Protein AF-A0A5C1PVB6-F1 (afdb_monomer_lite)

pLDDT: mean 79.73, std 11.16, range [49.19, 95.81]

Radius of gyration: 17.82 Å; chains: 1; bounding box: 39×43×37 Å

Foldseek 3Di:
DLVQVLVCLVPQDSPVDGHDPVRVVVSVVCVVVDQNDQVVFRWDDPDPFKIKTFHLPADLQQVLVLQQCVVVAFDDDDGTITMGRDGCVPDDDDPDDQHDDDLVRLVVLQVVDPCLVVDDSVRSVVVSCVSSVGDDD

Secondary structure (DSSP, 8-state):
-HHHHHHHHHHSB-SS-B--HHHHHHHHHHHTTSS--TTTTPEEEEETTEEEEE--S-HHHHHHHHHHTGGGTEEEE-SSEEEESS-GGGS---S---PPPPHHHHHHHHTTSTTGGGS-HHHHHHHHHHHHT----

Organism: NCBI:txid639200

Sequence (137 aa):
MAMAVRDLLRSGDAGVASLSRRAAATLHDLMDVMPTQVDPPAVQAQSASTWLMWTYAGTDANRRQQLAWRHAGASRSDGLSITWRTDPRAVVFTSDLDPVLGAEELAELARPFKFADMLPPDGLSRMVVARLGLSSA

Structure (mmCIF, N/CA/C/O backbone):
data_AF-A0A5C1PVB6-F1
#
_entry.id   AF-A0A5C1PVB6-F1
#
loop_
_atom_site.group_PDB
_atom_site.id
_atom_site.type_symbol
_atom_site.label_atom_id
_atom_site.label_alt_id
_atom_site.label_comp_id
_atom_site.label_asym_id
_atom_site.label_entity_id
_atom_site.label_seq_id
_atom_site.pdbx_PDB_ins_code
_atom_site.Cartn_x
_atom_site.Cartn_y
_atom_site.Cartn_z
_atom_site.occupancy
_atom_site.B_iso_or_equiv
_atom_site.auth_seq_id
_atom_site.auth_comp_id
_atom_site.auth_asym_id
_atom_site.auth_atom_id
_atom_site.pdbx_PDB_model_num
ATOM 1 N N . MET A 1 1 ? -12.727 -7.301 12.687 1.00 49.19 1 MET A N 1
ATOM 2 C CA . MET A 1 1 ? -12.472 -6.377 13.816 1.00 49.19 1 MET A CA 1
ATOM 3 C C . MET A 1 1 ? -11.825 -5.067 13.357 1.00 49.19 1 MET A C 1
ATOM 5 O O . MET A 1 1 ? -12.419 -4.028 13.594 1.00 49.19 1 MET A O 1
ATOM 9 N N . ALA A 1 2 ? -10.706 -5.092 12.617 1.00 50.03 2 ALA A N 1
ATOM 10 C CA . ALA A 1 2 ? -10.088 -3.876 12.057 1.00 50.03 2 ALA A CA 1
ATOM 11 C C . ALA A 1 2 ? -11.034 -3.040 11.159 1.00 50.03 2 ALA A C 1
ATOM 13 O O . ALA A 1 2 ? -11.044 -1.818 11.251 1.00 50.03 2 ALA A O 1
ATOM 14 N N . MET A 1 3 ? -11.897 -3.694 10.370 1.00 53.53 3 MET A N 1
ATOM 15 C CA . MET A 1 3 ? -12.917 -3.020 9.544 1.00 53.53 3 MET A CA 1
ATOM 16 C C . MET A 1 3 ? -13.985 -2.276 10.365 1.00 53.53 3 MET A C 1
ATOM 18 O O . MET A 1 3 ? -14.379 -1.183 9.990 1.00 53.53 3 MET A O 1
ATOM 22 N N . ALA A 1 4 ? -14.402 -2.811 11.518 1.00 57.22 4 ALA A N 1
ATOM 23 C CA . ALA A 1 4 ? -15.427 -2.180 12.356 1.00 57.22 4 ALA A CA 1
ATOM 24 C C . ALA A 1 4 ? -14.898 -0.926 13.071 1.00 57.22 4 ALA A C 1
ATOM 26 O O . ALA A 1 4 ? -15.609 0.064 13.197 1.00 57.22 4 ALA A O 1
ATOM 27 N N . VAL A 1 5 ? -13.629 -0.940 13.495 1.00 62.16 5 VAL A N 1
ATOM 28 C CA . VAL A 1 5 ? -12.956 0.257 14.031 1.00 62.16 5 VAL A CA 1
ATOM 29 C C . VAL A 1 5 ? -12.807 1.319 12.940 1.00 62.16 5 VAL A C 1
ATOM 31 O O . VAL A 1 5 ? -13.038 2.497 13.193 1.00 62.16 5 VAL A O 1
ATOM 34 N N . ARG A 1 6 ? -12.478 0.899 11.714 1.00 58.53 6 ARG A N 1
ATOM 35 C CA . ARG A 1 6 ? -12.393 1.776 10.543 1.00 58.53 6 ARG A CA 1
ATOM 36 C C . ARG A 1 6 ? -13.736 2.432 10.207 1.00 58.53 6 ARG A C 1
ATOM 38 O O . ARG A 1 6 ? -13.755 3.627 9.941 1.00 58.53 6 ARG A O 1
ATOM 45 N N . ASP A 1 7 ? -14.840 1.691 10.240 1.00 67.25 7 ASP A N 1
ATOM 46 C CA . ASP A 1 7 ? -16.171 2.261 9.999 1.00 67.25 7 ASP A CA 1
ATOM 47 C C . ASP A 1 7 ? -16.592 3.211 11.128 1.00 67.25 7 ASP A C 1
ATOM 49 O O . ASP A 1 7 ? -17.047 4.321 10.865 1.00 67.25 7 ASP A O 1
ATOM 53 N N . LEU A 1 8 ? -16.312 2.852 12.383 1.00 71.31 8 LEU A N 1
ATOM 54 C CA . LEU A 1 8 ? -16.598 3.697 13.542 1.00 71.31 8 LEU A CA 1
ATOM 55 C C . LEU A 1 8 ? -15.856 5.043 13.479 1.00 71.31 8 LEU A C 1
ATOM 57 O O . LEU A 1 8 ? -16.437 6.079 13.785 1.00 71.31 8 LEU A O 1
ATOM 61 N N . LEU A 1 9 ? -14.590 5.040 13.055 1.00 67.75 9 LEU A N 1
ATOM 62 C CA . LEU A 1 9 ? -13.780 6.252 12.875 1.00 67.75 9 LEU A CA 1
ATOM 63 C C . LEU A 1 9 ? -14.126 7.039 11.600 1.00 67.75 9 LEU A C 1
ATOM 65 O O . LEU A 1 9 ? -13.624 8.143 11.428 1.00 67.75 9 LEU A O 1
ATOM 69 N N . ARG A 1 10 ? -14.965 6.495 10.709 1.00 67.56 10 ARG A N 1
ATOM 70 C CA . ARG A 1 10 ? -15.383 7.148 9.459 1.00 67.56 10 ARG A CA 1
ATOM 71 C C . ARG A 1 10 ? -16.754 7.805 9.575 1.00 67.56 10 ARG A C 1
ATOM 73 O O . ARG A 1 10 ? -16.940 8.915 9.094 1.00 67.56 10 ARG A O 1
ATOM 80 N N . SER A 1 11 ? -17.716 7.110 10.171 1.00 70.06 11 SER A N 1
ATOM 81 C CA . SER A 1 11 ? -19.119 7.546 10.241 1.00 70.06 11 SER A CA 1
ATOM 82 C C . SER A 1 11 ? -19.609 7.795 11.663 1.00 70.06 11 SER A C 1
ATOM 84 O O . SER A 1 11 ? -20.736 8.245 11.848 1.00 70.06 11 SER A O 1
ATOM 86 N N . GLY A 1 12 ? -18.804 7.482 12.681 1.00 66.69 12 GLY A N 1
ATOM 87 C CA . GLY A 1 12 ? -19.255 7.474 14.072 1.00 66.69 12 GLY A CA 1
ATOM 88 C C . GLY A 1 12 ? -20.197 6.316 14.408 1.00 66.69 12 GLY A C 1
ATOM 89 O O . GLY A 1 12 ? -20.657 6.223 15.543 1.00 66.69 12 GLY A O 1
ATOM 90 N N . ASP A 1 13 ? -20.460 5.421 13.456 1.00 72.75 13 ASP A N 1
ATOM 91 C CA . ASP A 1 13 ? -21.333 4.260 13.599 1.00 72.75 13 ASP A CA 1
ATOM 92 C C . ASP A 1 13 ? -20.838 3.128 12.690 1.00 72.75 13 ASP A C 1
ATOM 94 O O . ASP A 1 13 ? -20.610 3.337 11.497 1.00 72.75 13 ASP A O 1
ATOM 98 N N . ALA A 1 14 ? -20.651 1.945 13.273 1.00 71.38 14 ALA A N 1
ATOM 99 C CA . ALA A 1 14 ? -20.223 0.721 12.599 1.00 71.38 14 ALA A CA 1
ATOM 100 C C . ALA A 1 14 ? -21.271 -0.406 12.692 1.00 71.38 14 ALA A C 1
ATOM 102 O O . ALA A 1 14 ? -20.937 -1.574 12.489 1.00 71.38 14 ALA A O 1
ATOM 103 N N . GLY A 1 15 ? -22.514 -0.100 13.086 1.00 72.06 15 GLY A N 1
ATOM 104 C CA . GLY A 1 15 ? -23.620 -1.054 13.246 1.00 72.06 15 GLY A CA 1
ATOM 105 C C . GLY A 1 15 ? -23.510 -1.977 14.470 1.00 72.06 15 GLY A C 1
ATOM 106 O O . GLY A 1 15 ? -24.520 -2.377 15.038 1.00 72.06 15 GLY A O 1
ATOM 107 N N . VAL A 1 16 ? -22.289 -2.286 14.916 1.00 73.00 16 VAL A N 1
ATOM 108 C CA . VAL A 1 16 ? -21.986 -3.020 16.163 1.00 73.00 16 VAL A CA 1
ATOM 109 C C . VAL A 1 16 ? -21.502 -2.114 17.299 1.00 73.00 16 VAL A C 1
ATOM 111 O O . VAL A 1 16 ? -21.428 -2.549 18.445 1.00 73.00 16 VAL A O 1
ATOM 114 N N . ALA A 1 17 ? -21.165 -0.860 16.996 1.00 68.06 17 ALA A N 1
ATOM 115 C CA . ALA A 1 17 ? -20.772 0.156 17.963 1.00 68.06 17 ALA A CA 1
ATOM 116 C C . ALA A 1 17 ? -21.038 1.547 17.375 1.00 68.06 17 ALA A C 1
ATOM 118 O O . ALA A 1 17 ? -20.843 1.748 16.177 1.00 68.06 17 ALA A O 1
ATOM 119 N N . SER A 1 18 ? -21.425 2.501 18.223 1.00 79.75 18 SER A N 1
ATOM 120 C CA . SER A 1 18 ? -21.600 3.906 17.855 1.00 79.75 18 SER A CA 1
ATOM 121 C C . SER A 1 18 ? -20.810 4.808 18.801 1.00 79.75 18 SER A C 1
ATOM 123 O O . SER A 1 18 ? -20.709 4.546 20.004 1.00 79.75 18 SER A O 1
ATOM 125 N N . LEU A 1 19 ? -20.257 5.894 18.275 1.00 78.69 19 LEU A N 1
ATOM 126 C CA . LEU A 1 19 ? -19.593 6.911 19.076 1.00 78.69 19 LEU A CA 1
ATOM 127 C C . LEU A 1 19 ? -20.623 7.706 19.883 1.00 78.69 19 LEU A C 1
ATOM 129 O O . LEU A 1 19 ? -21.752 7.946 19.457 1.00 78.69 19 LEU A O 1
ATOM 133 N N . SER A 1 20 ? -20.220 8.149 21.073 1.00 82.19 20 SER A N 1
ATOM 134 C CA . SER A 1 20 ? -21.023 9.110 21.830 1.00 82.19 20 SER A CA 1
ATOM 135 C C . SER A 1 20 ? -21.117 10.443 21.080 1.00 82.19 20 SER A C 1
ATOM 137 O O . SER A 1 20 ? -20.231 10.793 20.303 1.00 82.19 20 SER A O 1
ATOM 139 N N . ARG A 1 21 ? -22.146 11.245 21.373 1.00 77.81 21 ARG A N 1
ATOM 140 C CA . ARG A 1 21 ? -22.355 12.559 20.735 1.00 77.81 21 ARG A CA 1
ATOM 141 C C . ARG A 1 21 ? -21.135 13.487 20.847 1.00 77.81 21 ARG A C 1
ATOM 143 O O . ARG A 1 21 ? -20.810 14.187 19.898 1.00 77.81 21 ARG A O 1
ATOM 150 N N . ARG A 1 22 ? -20.442 13.459 21.995 1.00 79.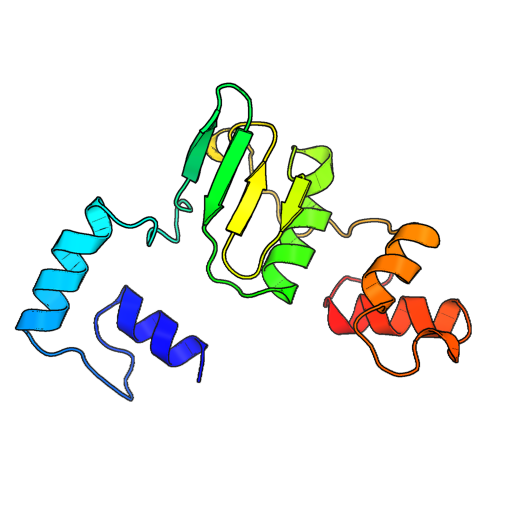44 22 ARG A N 1
ATOM 151 C CA . ARG A 1 22 ? -19.186 14.201 22.207 1.00 79.44 22 ARG A CA 1
ATOM 152 C C . ARG A 1 22 ? -18.044 13.638 21.360 1.00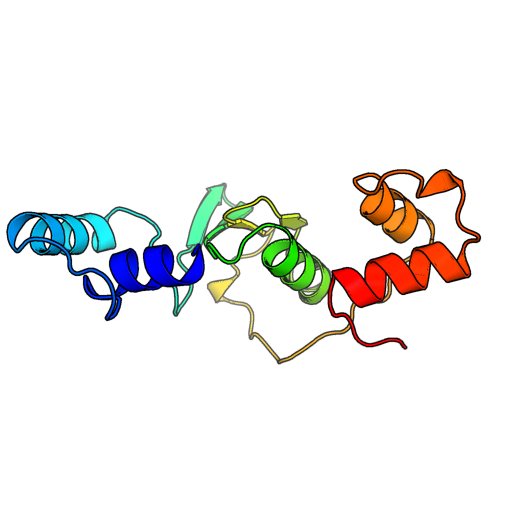 79.44 22 ARG A C 1
ATOM 154 O O . ARG A 1 22 ? -17.340 14.410 20.730 1.00 79.44 22 ARG A O 1
ATOM 161 N N . ALA A 1 23 ? -17.893 12.314 21.306 1.00 76.00 23 ALA A N 1
ATOM 162 C CA . ALA A 1 23 ? -16.846 11.668 20.515 1.00 76.00 23 ALA A CA 1
ATOM 163 C C . ALA A 1 23 ? -17.038 11.865 19.001 1.00 76.00 23 ALA A C 1
ATOM 165 O O . ALA A 1 23 ? -16.056 12.047 18.294 1.00 76.00 23 ALA A O 1
ATOM 166 N N . ALA A 1 24 ? -18.281 11.885 18.512 1.00 78.06 24 ALA A N 1
ATOM 167 C CA . ALA A 1 24 ? -18.585 12.190 17.115 1.00 78.06 24 ALA A CA 1
ATOM 168 C C . ALA A 1 24 ? -18.251 13.649 16.750 1.00 78.06 24 ALA A C 1
ATOM 170 O O . ALA A 1 24 ? -17.678 13.888 15.693 1.00 78.06 24 ALA A O 1
ATOM 171 N N . ALA A 1 25 ? -18.544 14.611 17.635 1.00 76.94 25 ALA A N 1
ATOM 172 C CA . ALA A 1 25 ? -18.161 16.012 17.434 1.00 76.94 25 ALA A CA 1
ATOM 173 C C . ALA A 1 25 ? -16.633 16.185 17.413 1.00 76.94 25 ALA A C 1
ATOM 175 O O . ALA A 1 25 ? -16.096 16.787 16.494 1.00 76.94 25 ALA A O 1
ATOM 176 N N . THR A 1 26 ? -15.918 15.562 18.355 1.00 74.62 26 THR A N 1
ATOM 177 C CA . THR A 1 26 ? -14.447 15.576 18.358 1.00 74.62 26 THR A CA 1
ATOM 178 C C . THR A 1 26 ? -13.853 14.879 17.133 1.00 74.62 26 THR A C 1
ATOM 180 O O . THR A 1 26 ? -12.843 15.336 16.614 1.00 74.62 26 THR A O 1
ATOM 183 N N . LEU A 1 27 ? -14.459 13.790 16.646 1.00 73.69 27 LEU A N 1
ATOM 184 C CA . LEU A 1 27 ? -14.040 13.148 15.398 1.00 73.69 27 LEU A CA 1
ATOM 185 C C . LEU A 1 27 ? -14.206 14.099 14.207 1.00 73.69 27 LEU A C 1
ATOM 187 O O . LEU A 1 27 ? -13.301 14.178 13.387 1.00 73.69 27 LEU A O 1
ATOM 191 N N . HIS A 1 28 ? -15.317 14.835 14.141 1.00 71.62 28 HIS A N 1
ATOM 192 C CA . HIS A 1 28 ? -15.561 15.835 13.103 1.00 71.62 28 HIS A CA 1
ATOM 193 C C . HIS A 1 28 ? -14.509 16.953 13.124 1.00 71.62 28 HIS A C 1
ATOM 195 O O . HIS A 1 28 ? -13.925 17.246 12.089 1.00 71.62 28 HIS A O 1
ATOM 201 N N . ASP A 1 29 ? -14.179 17.490 14.301 1.00 71.56 29 ASP A N 1
ATOM 202 C CA . ASP A 1 29 ? -13.132 18.515 14.444 1.00 71.56 29 ASP A CA 1
ATOM 203 C C . ASP A 1 29 ? -11.737 17.970 14.082 1.00 71.56 29 ASP A C 1
ATOM 205 O O . ASP A 1 29 ? -10.892 18.667 13.521 1.00 71.56 29 ASP A O 1
ATOM 209 N N . LEU A 1 30 ? -11.476 16.699 14.407 1.00 67.25 30 LEU A N 1
ATOM 210 C CA . LEU A 1 30 ? -10.217 16.033 14.085 1.00 67.25 30 LEU A CA 1
ATOM 211 C C . LEU A 1 30 ? -10.116 15.625 12.616 1.00 67.25 30 LEU A C 1
ATOM 213 O O . LEU A 1 30 ? -8.997 15.436 12.150 1.00 67.25 30 LEU A O 1
ATOM 217 N N . MET A 1 31 ? -11.219 15.481 11.881 1.00 65.06 31 MET A N 1
ATOM 218 C CA . MET A 1 31 ? -11.177 15.147 10.454 1.00 65.06 31 MET A CA 1
ATOM 219 C C . MET A 1 31 ? -10.453 16.217 9.631 1.00 65.06 31 MET A C 1
ATOM 221 O O . MET A 1 31 ? -9.779 15.873 8.663 1.00 65.06 31 MET A O 1
ATOM 225 N N . ASP A 1 32 ? -10.536 17.480 10.054 1.00 59.56 32 ASP A N 1
ATOM 226 C CA . ASP A 1 32 ? -9.881 18.607 9.382 1.00 59.56 32 ASP A CA 1
ATOM 227 C C . ASP A 1 32 ? -8.376 18.700 9.694 1.00 59.56 32 ASP A C 1
ATOM 229 O O . ASP A 1 32 ? -7.619 19.342 8.965 1.00 59.56 32 ASP A O 1
ATOM 233 N N . VAL A 1 33 ? -7.921 18.058 10.779 1.00 60.16 33 VAL A N 1
ATOM 234 C CA . VAL A 1 33 ? -6.545 18.180 11.302 1.00 60.16 33 VAL A CA 1
ATOM 235 C C . VAL A 1 33 ? -5.754 16.877 11.171 1.00 60.16 33 VAL A C 1
ATOM 237 O O . VAL A 1 33 ? -4.535 16.893 10.992 1.00 60.16 33 VAL A O 1
ATOM 240 N N . MET A 1 34 ? -6.424 15.731 11.260 1.00 62.78 34 MET A N 1
ATOM 241 C CA . MET A 1 34 ? -5.829 14.412 11.092 1.00 62.78 34 MET A CA 1
ATOM 242 C C . MET A 1 34 ? -5.994 13.943 9.649 1.00 62.78 34 MET A C 1
ATOM 244 O O . MET A 1 34 ? -7.039 14.178 9.044 1.00 62.78 34 MET A O 1
ATOM 248 N N . PRO A 1 35 ? -5.028 13.187 9.103 1.00 66.19 35 PRO A N 1
ATOM 249 C CA . PRO A 1 35 ? -5.092 12.691 7.736 1.00 66.19 35 PRO A CA 1
ATOM 250 C C . PRO A 1 35 ? -6.069 11.512 7.601 1.00 66.19 35 PRO A C 1
ATOM 252 O O . PRO A 1 35 ? -5.724 10.474 7.069 1.00 66.19 35 PRO A O 1
ATOM 255 N N . THR A 1 36 ? -7.299 11.655 8.087 1.00 66.69 36 THR A N 1
ATOM 256 C CA . THR A 1 36 ? -8.352 10.628 8.093 1.00 66.69 36 THR A CA 1
ATOM 257 C C . THR A 1 36 ? -9.134 10.562 6.783 1.00 66.69 36 THR A C 1
ATOM 259 O O . THR A 1 36 ? -9.967 9.673 6.612 1.00 66.69 36 THR A O 1
ATOM 262 N N . GLN A 1 37 ? -8.867 11.480 5.847 1.00 67.88 37 GLN A N 1
ATOM 263 C CA . GLN A 1 37 ? -9.507 11.496 4.538 1.00 67.88 37 GLN A CA 1
ATOM 264 C C . GLN A 1 37 ? -9.131 10.236 3.749 1.00 67.88 37 GLN A C 1
ATOM 266 O O . GLN A 1 37 ? -7.955 9.935 3.542 1.00 67.88 37 GLN A O 1
ATOM 271 N N . VAL A 1 38 ? -10.149 9.485 3.332 1.00 63.53 38 VAL A N 1
ATOM 272 C CA . VAL A 1 38 ? -9.980 8.217 2.607 1.00 63.53 38 VAL A CA 1
ATOM 273 C C . VAL A 1 38 ? -10.160 8.412 1.102 1.00 63.53 38 VAL A C 1
ATOM 275 O O . VAL A 1 38 ? -9.472 7.752 0.328 1.00 63.53 38 VAL A O 1
ATOM 278 N N . ASP A 1 39 ? -11.054 9.319 0.695 1.00 68.81 39 ASP A N 1
ATOM 279 C CA . ASP A 1 39 ? -11.310 9.633 -0.712 1.00 68.81 39 ASP A CA 1
ATOM 280 C C . ASP A 1 39 ? -11.647 11.133 -0.913 1.00 68.81 39 ASP A C 1
ATOM 282 O O . ASP A 1 39 ? -12.629 11.617 -0.337 1.00 68.81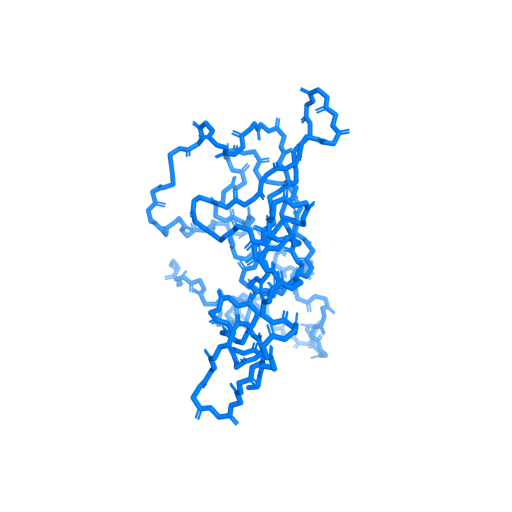 39 ASP A O 1
ATOM 286 N N . PRO A 1 40 ? -10.835 11.890 -1.678 1.00 71.50 40 PRO A N 1
ATOM 287 C CA . PRO A 1 40 ? -9.487 11.509 -2.105 1.00 71.50 40 PRO A CA 1
ATOM 288 C C . PRO A 1 40 ? -8.588 11.226 -0.884 1.00 71.50 40 PRO A C 1
ATOM 290 O O . PRO A 1 40 ? -8.827 11.778 0.193 1.00 71.50 40 PRO A O 1
ATOM 293 N N . PRO A 1 41 ? -7.569 10.358 -1.006 1.00 77.19 41 PRO A N 1
ATOM 294 C CA . PRO A 1 41 ? -6.722 9.992 0.124 1.00 77.19 41 PRO A CA 1
ATOM 295 C C . PRO A 1 41 ? -6.030 11.221 0.722 1.00 77.19 41 PRO A C 1
ATOM 297 O O . PRO A 1 41 ? -5.606 12.132 0.002 1.00 77.19 41 PRO A O 1
ATOM 300 N N . ALA A 1 42 ? -5.879 11.242 2.046 1.00 85.81 42 ALA A N 1
ATOM 301 C CA . ALA A 1 42 ? -5.138 12.295 2.721 1.00 85.81 42 ALA A CA 1
ATOM 302 C C . ALA A 1 42 ? -3.657 12.231 2.323 1.00 85.81 42 ALA A C 1
ATOM 304 O O . ALA A 1 42 ? -2.990 11.206 2.468 1.00 85.81 42 ALA A O 1
ATOM 305 N N . VAL A 1 43 ? -3.125 13.354 1.842 1.00 88.38 43 VAL A N 1
ATOM 306 C CA . VAL A 1 43 ? -1.734 13.470 1.382 1.00 88.38 43 VAL A CA 1
ATOM 307 C C . VAL A 1 43 ? -1.047 14.609 2.120 1.00 88.38 43 VAL A C 1
ATOM 309 O O . VAL A 1 43 ? -1.559 15.726 2.189 1.00 88.38 43 VAL A O 1
ATOM 312 N N . GLN A 1 44 ? 0.140 14.331 2.641 1.00 90.38 44 GLN A N 1
ATOM 313 C CA . GLN A 1 44 ? 0.972 15.280 3.364 1.00 90.38 44 GLN A CA 1
ATOM 314 C C . GLN A 1 44 ? 2.322 15.427 2.661 1.00 90.38 44 GLN A C 1
ATOM 316 O O . GLN A 1 44 ? 3.011 14.436 2.438 1.00 90.38 44 GLN A O 1
ATOM 321 N N . ALA A 1 45 ? 2.737 16.654 2.347 1.00 91.25 45 ALA A N 1
ATOM 322 C CA . ALA A 1 45 ? 4.104 16.906 1.898 1.00 91.25 45 ALA A CA 1
ATOM 323 C C . ALA A 1 45 ? 5.068 16.759 3.089 1.00 91.25 45 ALA A C 1
ATOM 325 O O . ALA A 1 45 ? 4.909 17.429 4.107 1.00 91.25 45 ALA A O 1
ATOM 326 N N . GLN A 1 46 ? 6.050 15.866 2.968 1.00 90.31 46 GLN A N 1
ATOM 327 C CA . GLN A 1 46 ? 7.147 15.701 3.932 1.00 90.31 46 GLN A CA 1
ATOM 328 C C . GLN A 1 46 ? 8.342 16.584 3.554 1.00 90.31 46 GLN A C 1
ATOM 330 O O . GLN A 1 46 ? 9.066 17.077 4.414 1.00 90.31 46 GLN A O 1
ATOM 335 N N . SER A 1 47 ? 8.546 16.796 2.254 1.00 90.81 47 SER A N 1
ATOM 336 C CA . SER A 1 47 ? 9.544 17.704 1.690 1.00 90.81 47 SER A CA 1
ATOM 337 C C . SER A 1 47 ? 9.067 18.207 0.323 1.00 90.81 47 SER A C 1
ATOM 339 O O . SER A 1 47 ? 7.991 17.832 -0.140 1.00 90.81 47 SER A O 1
ATOM 341 N N . ALA A 1 48 ? 9.880 19.020 -0.359 1.00 87.94 48 ALA A N 1
ATOM 342 C CA . ALA A 1 48 ? 9.594 19.472 -1.724 1.00 87.94 48 ALA A CA 1
ATOM 343 C C . ALA A 1 48 ? 9.490 18.329 -2.758 1.00 87.94 48 ALA A C 1
ATOM 345 O O . ALA A 1 48 ? 8.994 18.547 -3.859 1.00 87.94 48 ALA A O 1
ATOM 346 N N . SER A 1 49 ? 9.977 17.130 -2.425 1.00 91.00 49 SER A N 1
ATOM 347 C CA . SER A 1 49 ? 10.041 15.974 -3.327 1.00 91.00 49 SER A CA 1
ATOM 348 C C . SER A 1 49 ? 9.533 14.671 -2.705 1.00 91.00 49 SER A C 1
ATOM 350 O O . SER A 1 49 ? 9.662 13.610 -3.316 1.00 91.00 49 SER A O 1
ATOM 352 N N . THR A 1 50 ? 8.951 14.734 -1.506 1.00 94.19 50 THR A N 1
ATOM 353 C CA . THR A 1 50 ? 8.444 13.560 -0.798 1.00 94.19 50 THR A CA 1
ATOM 354 C C . THR A 1 50 ? 7.059 13.840 -0.243 1.00 94.19 50 THR A C 1
ATOM 356 O O . THR A 1 50 ? 6.857 14.801 0.500 1.00 94.19 50 THR A O 1
ATOM 359 N N . TRP A 1 51 ? 6.124 12.945 -0.536 1.00 94.44 51 TRP A N 1
ATOM 360 C CA . TRP A 1 51 ? 4.745 12.998 -0.072 1.00 94.44 51 TRP A CA 1
ATOM 361 C C . TRP A 1 51 ? 4.396 11.720 0.683 1.00 94.44 51 TRP A C 1
ATOM 363 O O . TRP A 1 51 ? 4.887 10.638 0.368 1.00 94.44 51 TRP A O 1
ATOM 373 N N . LEU A 1 52 ? 3.537 11.837 1.683 1.00 93.06 52 LEU A N 1
ATOM 374 C CA . LEU A 1 52 ? 2.989 10.728 2.444 1.00 93.06 52 LEU A CA 1
ATOM 375 C C . LEU A 1 52 ? 1.496 10.634 2.148 1.00 93.06 52 LEU A C 1
ATOM 377 O O . LEU A 1 52 ? 0.756 11.568 2.444 1.00 93.06 52 LEU A O 1
ATOM 381 N N . MET A 1 53 ? 1.066 9.526 1.555 1.00 91.19 53 MET A N 1
ATOM 382 C CA . MET A 1 53 ? -0.340 9.225 1.310 1.00 91.19 53 MET A CA 1
ATOM 383 C C . MET A 1 53 ? -0.840 8.278 2.394 1.00 91.19 53 MET A C 1
ATOM 385 O O . MET A 1 53 ? -0.353 7.153 2.511 1.00 91.19 53 MET A O 1
ATOM 389 N N . TRP A 1 54 ? -1.803 8.729 3.184 1.00 89.00 54 TRP A N 1
ATOM 390 C CA . TRP A 1 54 ? -2.411 7.949 4.252 1.00 89.00 54 TRP A CA 1
ATOM 391 C C . TRP A 1 54 ? -3.534 7.081 3.689 1.00 89.00 54 TRP A C 1
ATOM 393 O O . TRP A 1 54 ? -4.388 7.557 2.946 1.00 89.00 54 TRP A O 1
ATOM 403 N N 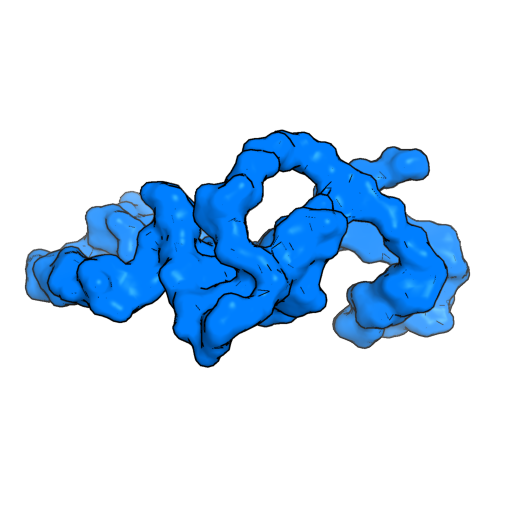. THR A 1 55 ? -3.518 5.792 4.022 1.00 82.31 55 THR A N 1
ATOM 404 C CA . THR A 1 55 ? -4.432 4.796 3.437 1.00 82.31 55 THR A CA 1
ATOM 405 C C . THR A 1 55 ? -5.182 3.996 4.498 1.00 82.31 55 THR A C 1
ATOM 407 O O . THR A 1 55 ? -6.289 3.530 4.237 1.00 82.31 55 THR A O 1
ATOM 410 N N . TYR A 1 56 ? -4.583 3.790 5.681 1.00 76.81 56 TYR A N 1
ATOM 411 C CA . TYR A 1 56 ? -5.115 2.960 6.778 1.00 76.81 56 TYR A CA 1
ATOM 412 C C . TYR A 1 56 ? -5.577 1.554 6.353 1.00 76.81 56 TYR A C 1
ATOM 414 O O . TYR A 1 56 ? -6.333 0.895 7.070 1.00 76.81 56 TYR A O 1
ATOM 422 N N . ALA A 1 57 ? -5.128 1.069 5.194 1.00 77.31 57 ALA A N 1
ATOM 423 C CA . ALA A 1 57 ? -5.572 -0.202 4.631 1.00 77.31 57 ALA A CA 1
ATOM 424 C C . ALA A 1 57 ? -4.821 -1.404 5.232 1.00 77.31 57 ALA A C 1
ATOM 426 O O . ALA A 1 57 ? -5.213 -2.554 5.027 1.00 77.31 57 ALA A O 1
ATOM 427 N N . GLY A 1 58 ? -3.771 -1.141 6.016 1.00 80.69 58 GLY A N 1
ATOM 428 C CA . GLY A 1 58 ? -2.913 -2.151 6.619 1.00 80.69 58 GLY A CA 1
ATOM 429 C C . GLY A 1 58 ? -1.737 -2.537 5.725 1.00 80.69 58 GLY A C 1
ATOM 430 O O . GLY A 1 58 ? -1.659 -2.176 4.552 1.00 80.69 58 GLY A O 1
ATOM 431 N N . THR A 1 59 ? -0.802 -3.297 6.294 1.00 85.38 59 THR A N 1
ATOM 432 C CA . THR A 1 59 ? 0.505 -3.575 5.683 1.00 85.38 59 THR A CA 1
ATOM 433 C C . THR A 1 59 ? 0.419 -4.232 4.306 1.00 85.38 59 THR A C 1
ATOM 435 O O . THR A 1 59 ? 1.105 -3.785 3.393 1.00 85.38 59 THR A O 1
ATOM 438 N N . ASP A 1 60 ? -0.411 -5.263 4.128 1.00 85.00 60 ASP A N 1
ATOM 439 C CA . ASP A 1 60 ? -0.455 -6.008 2.860 1.00 85.00 60 ASP A CA 1
ATOM 440 C C . ASP A 1 60 ? -1.123 -5.202 1.742 1.00 85.00 60 ASP A C 1
ATOM 442 O O . ASP A 1 60 ? -0.623 -5.176 0.619 1.00 85.00 60 ASP A O 1
ATOM 446 N N . ALA A 1 61 ? -2.214 -4.497 2.054 1.00 83.06 61 ALA A N 1
ATOM 447 C CA . ALA A 1 61 ? -2.901 -3.637 1.095 1.00 83.06 61 ALA A CA 1
ATOM 448 C C . ALA A 1 61 ? -2.021 -2.446 0.686 1.00 83.06 61 ALA A C 1
ATOM 450 O O . ALA A 1 61 ? -1.877 -2.167 -0.504 1.00 83.06 61 ALA A O 1
ATOM 451 N N . ASN A 1 62 ? -1.355 -1.805 1.653 1.00 87.38 62 ASN A N 1
ATOM 452 C CA . ASN A 1 62 ? -0.421 -0.714 1.379 1.00 87.38 62 ASN A CA 1
ATOM 453 C C . ASN A 1 62 ? 0.764 -1.179 0.544 1.00 87.38 62 ASN A C 1
ATOM 455 O O . ASN A 1 62 ? 1.213 -0.459 -0.342 1.00 87.38 62 ASN A O 1
ATOM 459 N N . ARG A 1 63 ? 1.262 -2.387 0.810 1.00 88.62 63 ARG A N 1
ATOM 460 C CA . ARG A 1 63 ? 2.357 -2.976 0.046 1.00 88.62 63 ARG A CA 1
ATOM 461 C C . ARG A 1 63 ? 1.941 -3.304 -1.379 1.00 88.62 63 ARG A C 1
ATOM 463 O O . ARG A 1 63 ? 2.654 -2.936 -2.303 1.00 88.62 63 ARG A O 1
ATOM 470 N N . ARG A 1 64 ? 0.772 -3.922 -1.574 1.00 87.12 64 ARG A N 1
ATOM 471 C CA . ARG A 1 64 ? 0.204 -4.156 -2.910 1.00 87.12 64 ARG A CA 1
ATOM 472 C C . ARG A 1 64 ? 0.105 -2.850 -3.693 1.00 87.12 64 ARG A C 1
ATOM 474 O O . ARG A 1 64 ? 0.599 -2.766 -4.811 1.00 87.12 64 ARG A O 1
ATOM 481 N N . GLN A 1 65 ? -0.482 -1.824 -3.083 1.00 87.00 65 GLN A N 1
ATOM 482 C CA . GLN A 1 65 ? -0.646 -0.522 -3.716 1.00 87.00 65 GLN A CA 1
ATOM 483 C C . GLN A 1 65 ? 0.711 0.143 -4.000 1.00 87.00 65 GLN A C 1
ATOM 485 O O . GLN A 1 65 ? 0.917 0.673 -5.086 1.00 87.00 65 GLN A O 1
ATOM 490 N N . GLN A 1 66 ? 1.673 0.066 -3.080 1.00 91.31 66 GLN A N 1
ATOM 491 C CA . GLN A 1 66 ? 3.022 0.578 -3.319 1.00 91.31 66 GLN A CA 1
ATOM 492 C C . GLN A 1 66 ? 3.698 -0.112 -4.510 1.00 91.31 66 GLN A C 1
ATOM 494 O O . GLN A 1 66 ? 4.303 0.574 -5.332 1.00 91.31 66 GLN A O 1
ATOM 499 N N . LEU A 1 67 ? 3.583 -1.436 -4.627 1.00 89.69 67 LEU A N 1
ATOM 500 C CA . LEU A 1 67 ? 4.160 -2.188 -5.741 1.00 89.69 67 LEU A CA 1
ATOM 501 C C . LEU A 1 67 ? 3.486 -1.834 -7.073 1.00 89.69 67 LEU A C 1
ATOM 503 O O . LEU A 1 67 ? 4.185 -1.547 -8.046 1.00 89.69 67 LEU A O 1
ATOM 507 N N . ALA A 1 68 ? 2.151 -1.777 -7.103 1.00 87.06 68 ALA A N 1
ATOM 508 C CA . ALA A 1 68 ? 1.379 -1.397 -8.287 1.00 87.06 68 ALA A CA 1
ATOM 509 C C . ALA A 1 68 ? 1.785 -0.005 -8.813 1.00 87.06 68 ALA A C 1
ATOM 511 O O . ALA A 1 68 ? 1.974 0.200 -10.012 1.00 87.06 68 ALA A O 1
ATOM 512 N N . TRP A 1 69 ? 2.015 0.947 -7.905 1.00 88.38 69 TRP A N 1
ATOM 513 C CA . TRP A 1 69 ? 2.287 2.346 -8.246 1.00 88.38 69 TRP A CA 1
ATOM 514 C C . TRP A 1 69 ? 3.766 2.739 -8.231 1.00 88.38 69 TRP A C 1
ATOM 516 O O . TRP A 1 69 ? 4.086 3.929 -8.300 1.00 88.38 69 TRP A O 1
ATOM 526 N N . ARG A 1 70 ? 4.697 1.774 -8.183 1.00 89.12 70 ARG A N 1
ATOM 527 C CA . ARG A 1 70 ? 6.138 2.080 -8.109 1.00 89.12 70 ARG A CA 1
ATOM 528 C C . ARG A 1 70 ? 6.634 2.938 -9.274 1.00 89.12 70 ARG A C 1
ATOM 530 O O . ARG A 1 70 ? 7.432 3.852 -9.089 1.00 89.12 70 ARG A O 1
ATOM 537 N N . HIS A 1 71 ? 6.100 2.677 -10.466 1.00 86.50 71 HIS A N 1
ATOM 538 C CA . HIS A 1 71 ? 6.414 3.400 -11.698 1.00 86.50 71 HIS A CA 1
ATOM 539 C C . HIS A 1 71 ? 5.922 4.862 -11.671 1.00 86.50 71 HIS A C 1
ATOM 541 O O . HIS A 1 71 ? 6.534 5.720 -12.297 1.00 86.50 71 HIS A O 1
ATOM 547 N N . ALA A 1 72 ? 4.860 5.149 -10.912 1.00 88.19 72 ALA A N 1
ATOM 548 C CA . ALA A 1 72 ? 4.289 6.483 -10.727 1.00 88.19 72 ALA A CA 1
ATOM 549 C C . ALA A 1 72 ? 4.902 7.244 -9.534 1.00 88.19 72 ALA A C 1
ATOM 551 O O . ALA A 1 72 ? 4.479 8.354 -9.218 1.00 88.19 72 ALA A O 1
ATOM 552 N N . GLY A 1 73 ? 5.895 6.657 -8.856 1.00 90.94 73 GLY A N 1
ATOM 553 C CA . GLY A 1 73 ? 6.633 7.302 -7.771 1.00 90.94 73 GLY A CA 1
ATOM 554 C C . GLY A 1 73 ? 6.339 6.773 -6.367 1.00 90.94 73 GLY A C 1
ATOM 555 O O . GLY A 1 73 ? 6.933 7.291 -5.417 1.00 90.94 73 GLY A O 1
ATOM 556 N N . ALA A 1 74 ? 5.492 5.750 -6.195 1.00 92.44 74 ALA A N 1
ATOM 557 C CA . ALA A 1 74 ? 5.318 5.093 -4.898 1.00 92.44 74 ALA A CA 1
ATOM 558 C C . ALA A 1 74 ? 6.602 4.339 -4.508 1.00 92.44 74 ALA A C 1
ATOM 560 O O . ALA A 1 74 ? 7.137 3.538 -5.268 1.00 92.44 74 ALA A O 1
ATOM 561 N N . SER A 1 75 ? 7.129 4.598 -3.316 1.00 92.56 75 SER A N 1
ATOM 562 C CA . SER A 1 75 ? 8.500 4.199 -2.962 1.00 92.56 75 SER A CA 1
ATOM 563 C C . SER A 1 75 ? 8.589 3.270 -1.759 1.00 92.56 75 SER A C 1
ATOM 565 O O . SER A 1 75 ? 9.414 2.363 -1.749 1.00 92.56 75 SER A O 1
ATOM 567 N N . ARG A 1 76 ? 7.751 3.477 -0.742 1.00 91.25 76 ARG A N 1
ATOM 568 C CA . ARG A 1 76 ? 7.771 2.692 0.493 1.00 91.25 76 ARG A CA 1
ATOM 569 C C . ARG A 1 76 ? 6.373 2.622 1.074 1.00 91.25 76 ARG A C 1
ATOM 571 O O . ARG A 1 76 ? 5.658 3.613 1.040 1.00 91.25 76 ARG A O 1
ATOM 578 N N . SER A 1 77 ? 6.004 1.479 1.635 1.00 90.75 77 SER A N 1
ATOM 579 C CA . SER A 1 77 ? 4.781 1.324 2.424 1.00 90.75 77 SER A CA 1
ATOM 580 C C . SER A 1 77 ? 5.124 1.073 3.886 1.00 90.75 77 SER A C 1
ATOM 582 O O . SER A 1 77 ? 6.022 0.276 4.177 1.00 90.75 77 SER A O 1
ATOM 584 N N . ASP A 1 78 ? 4.352 1.654 4.792 1.00 84.81 78 ASP A N 1
ATOM 585 C CA . ASP A 1 78 ? 4.249 1.184 6.169 1.00 84.81 78 ASP A CA 1
ATOM 586 C C . ASP A 1 78 ? 2.822 0.681 6.456 1.00 84.81 78 ASP A C 1
ATOM 588 O O . ASP A 1 78 ? 2.013 0.483 5.545 1.00 84.81 78 ASP A O 1
ATOM 592 N N . GLY A 1 79 ? 2.517 0.390 7.722 1.00 80.38 79 GLY A N 1
ATOM 593 C CA . GLY A 1 79 ? 1.202 -0.126 8.109 1.00 80.38 79 GLY A CA 1
ATOM 594 C C . GLY A 1 79 ? 0.038 0.849 7.893 1.00 80.38 79 GLY A C 1
ATOM 595 O O . GLY A 1 79 ? -1.106 0.401 7.884 1.00 80.38 79 GLY A O 1
ATOM 596 N N . LEU A 1 80 ? 0.301 2.148 7.717 1.00 84.00 80 LEU A N 1
ATOM 597 C CA . LEU A 1 80 ? -0.712 3.211 7.692 1.00 84.00 80 LEU A CA 1
ATOM 598 C C . LEU A 1 80 ? -0.660 4.086 6.433 1.00 84.00 80 LEU A C 1
ATOM 600 O O . LEU A 1 80 ? -1.662 4.713 6.090 1.00 84.00 80 LEU A O 1
ATOM 604 N N . SER A 1 81 ? 0.475 4.118 5.745 1.00 89.25 81 SER A N 1
ATOM 605 C CA . SER A 1 81 ? 0.763 5.066 4.682 1.00 89.25 81 SER A CA 1
ATOM 606 C C . SER A 1 81 ? 1.668 4.492 3.591 1.00 89.25 81 SER A C 1
ATOM 608 O O . SER A 1 81 ? 2.299 3.436 3.730 1.00 89.25 81 SER A O 1
ATOM 610 N N . ILE A 1 82 ? 1.733 5.224 2.481 1.00 92.69 82 ILE A N 1
ATOM 611 C CA . ILE A 1 82 ? 2.648 4.996 1.368 1.00 92.69 82 ILE A CA 1
ATOM 612 C C . ILE A 1 82 ? 3.415 6.294 1.119 1.00 92.69 82 ILE A C 1
ATOM 614 O O . ILE A 1 82 ? 2.825 7.364 0.988 1.00 92.69 82 ILE A O 1
ATOM 618 N N . THR A 1 83 ? 4.739 6.210 1.051 1.00 95.12 83 THR A N 1
ATOM 619 C CA . THR A 1 83 ? 5.627 7.319 0.695 1.00 95.12 83 THR A CA 1
ATOM 620 C C . THR A 1 83 ? 5.773 7.417 -0.819 1.00 95.12 83 THR A C 1
ATOM 622 O O . THR A 1 83 ? 6.079 6.423 -1.482 1.00 95.12 83 THR A O 1
ATOM 625 N N . TRP A 1 84 ? 5.648 8.624 -1.356 1.00 95.81 84 TRP A N 1
ATOM 626 C CA . TRP A 1 84 ? 5.731 8.944 -2.776 1.00 95.81 84 TRP A CA 1
ATOM 627 C C . TRP A 1 84 ? 6.830 9.967 -3.062 1.00 95.81 84 TRP A C 1
ATOM 629 O O . TRP A 1 84 ? 7.085 10.854 -2.250 1.00 95.81 84 TRP A O 1
ATOM 639 N N . ARG A 1 85 ? 7.461 9.850 -4.234 1.00 94.56 85 ARG A N 1
ATOM 640 C CA . ARG A 1 85 ? 8.468 10.790 -4.774 1.00 94.56 85 ARG A CA 1
ATOM 641 C C . ARG A 1 85 ? 7.886 11.824 -5.741 1.00 94.56 85 ARG A C 1
ATOM 643 O O . ARG A 1 85 ? 8.609 12.612 -6.343 1.00 94.56 85 ARG A O 1
ATOM 650 N N . THR A 1 86 ? 6.581 11.778 -5.945 1.00 91.88 86 THR A N 1
ATOM 651 C CA . THR A 1 86 ? 5.793 12.705 -6.760 1.00 91.88 86 THR A CA 1
ATOM 652 C C . THR A 1 86 ? 4.478 12.917 -6.027 1.00 91.88 86 THR A C 1
ATOM 654 O O . THR A 1 86 ? 4.088 12.041 -5.256 1.00 91.88 86 THR A O 1
ATOM 657 N N . ASP A 1 87 ? 3.814 14.058 -6.214 1.00 91.19 87 ASP A N 1
ATOM 658 C CA . ASP A 1 87 ? 2.524 14.290 -5.567 1.00 91.19 87 ASP A CA 1
ATOM 659 C C . ASP A 1 87 ? 1.502 13.243 -6.058 1.00 91.19 87 ASP A C 1
ATOM 661 O O . ASP A 1 87 ? 1.129 13.267 -7.236 1.00 91.19 87 ASP A O 1
ATOM 665 N N . PRO A 1 88 ? 1.034 12.322 -5.193 1.00 88.62 88 PRO A N 1
ATOM 666 C CA . PRO A 1 88 ? 0.095 11.276 -5.590 1.00 88.62 88 PRO A CA 1
ATOM 667 C C . PRO A 1 88 ? -1.259 11.834 -6.038 1.00 88.62 88 PRO A C 1
ATOM 669 O O . PRO A 1 88 ? -1.990 11.145 -6.739 1.00 88.62 88 PRO A O 1
ATOM 672 N N . ARG A 1 89 ? -1.595 13.085 -5.694 1.00 87.06 89 ARG A N 1
ATOM 673 C CA . ARG A 1 89 ? -2.822 13.748 -6.168 1.00 87.06 89 ARG A CA 1
ATOM 674 C C . ARG A 1 89 ? -2.791 14.040 -7.667 1.00 87.06 89 ARG A C 1
ATOM 676 O O . ARG A 1 89 ? -3.845 14.195 -8.273 1.00 87.06 89 ARG A O 1
ATOM 683 N N . ALA A 1 90 ? -1.598 14.145 -8.251 1.00 85.75 90 ALA A N 1
ATOM 684 C CA . ALA A 1 90 ? -1.413 14.369 -9.682 1.00 85.75 90 ALA A CA 1
ATOM 685 C C . ALA A 1 90 ? -1.420 13.060 -10.493 1.00 85.75 90 ALA A C 1
ATOM 687 O O . ALA A 1 90 ? -1.385 13.097 -11.722 1.00 85.75 90 ALA A O 1
ATOM 688 N N . VAL A 1 91 ? -1.447 11.905 -9.820 1.00 84.69 91 VAL A N 1
ATOM 689 C CA . VAL A 1 91 ? -1.427 10.586 -10.454 1.00 84.69 91 VAL A CA 1
ATOM 690 C C . VAL A 1 91 ? -2.857 10.138 -10.735 1.00 84.69 91 VAL A C 1
ATOM 692 O O . VAL A 1 91 ? -3.718 10.156 -9.859 1.00 84.69 91 VAL A O 1
ATOM 695 N N . VAL A 1 92 ? -3.115 9.698 -11.966 1.00 76.50 92 VAL A N 1
ATOM 696 C CA . VAL A 1 92 ? -4.393 9.075 -12.323 1.00 76.50 92 VAL A CA 1
ATOM 697 C C . VAL A 1 92 ? -4.329 7.599 -11.948 1.00 76.50 92 VAL A C 1
ATOM 699 O O . VAL A 1 92 ? -3.624 6.818 -12.584 1.00 76.50 92 VAL A O 1
ATOM 702 N N . PHE A 1 93 ? -5.070 7.217 -10.910 1.00 72.44 93 PHE A N 1
ATOM 703 C CA . PHE A 1 93 ? -5.167 5.827 -10.477 1.00 72.44 93 PHE A CA 1
ATOM 704 C C . PHE A 1 93 ? -6.008 5.006 -11.473 1.00 72.44 93 PHE A C 1
ATOM 706 O O . PHE A 1 93 ? -7.235 5.023 -11.434 1.00 72.44 93 PHE A O 1
ATOM 713 N N . THR A 1 94 ? -5.357 4.278 -12.376 1.00 64.31 94 THR A N 1
ATOM 714 C CA . THR A 1 94 ? -5.964 3.193 -13.167 1.00 64.31 94 THR A CA 1
ATOM 715 C C . THR A 1 94 ? -6.025 1.889 -12.362 1.00 64.31 94 THR A C 1
ATOM 717 O O . THR A 1 94 ? -5.126 1.609 -11.575 1.00 64.31 94 THR A O 1
ATOM 720 N N . SER A 1 95 ? -7.070 1.072 -12.524 1.00 56.88 95 SER A N 1
ATOM 721 C CA . SER A 1 95 ? -7.204 -0.158 -11.727 1.00 56.88 95 SER A CA 1
ATOM 722 C C . SER A 1 95 ? -6.116 -1.192 -12.034 1.00 56.88 95 SER A C 1
ATOM 724 O O . SER A 1 95 ? -5.730 -1.345 -13.190 1.00 56.88 95 SER A O 1
ATOM 726 N N . ASP A 1 96 ? -5.710 -1.905 -10.977 1.00 59.94 96 ASP A N 1
ATOM 727 C CA . ASP A 1 96 ? -4.920 -3.143 -10.924 1.00 59.94 96 ASP A CA 1
ATOM 728 C C . ASP A 1 96 ? -3.786 -3.262 -11.944 1.00 59.94 96 ASP A C 1
ATOM 730 O O . ASP A 1 96 ? -3.863 -3.955 -12.956 1.00 59.94 96 ASP A O 1
ATOM 734 N N . LEU A 1 97 ? -2.674 -2.610 -11.611 1.00 60.88 97 LEU A N 1
ATOM 735 C CA . LEU A 1 97 ? -1.384 -2.994 -12.160 1.00 60.88 97 LEU A CA 1
ATOM 736 C C . LEU A 1 97 ? -0.874 -4.203 -11.385 1.00 60.88 97 LEU A C 1
ATOM 738 O O . LEU A 1 97 ? -0.607 -4.090 -10.187 1.00 60.88 97 LEU A O 1
ATOM 742 N N . ASP A 1 98 ? -0.702 -5.325 -12.078 1.00 68.88 98 ASP A N 1
ATOM 743 C CA . ASP A 1 98 ? 0.027 -6.475 -11.553 1.00 68.88 98 ASP A CA 1
ATOM 744 C C . ASP A 1 98 ? 1.535 -6.208 -11.653 1.00 68.88 98 ASP A C 1
ATOM 746 O O . ASP A 1 98 ? 2.103 -6.174 -12.752 1.00 68.88 98 ASP A O 1
ATOM 750 N N . PRO A 1 99 ? 2.219 -5.965 -10.524 1.00 73.38 99 PRO A N 1
ATOM 751 C CA . PRO A 1 99 ? 3.640 -5.689 -10.537 1.00 73.38 99 PRO A CA 1
ATOM 752 C C . PRO A 1 99 ? 4.407 -6.965 -10.897 1.00 73.38 99 PRO A C 1
ATOM 754 O O . PRO A 1 99 ? 4.272 -7.996 -10.241 1.00 73.38 99 PRO A O 1
ATOM 757 N N . VAL A 1 100 ? 5.279 -6.880 -11.902 1.00 78.25 100 VAL A N 1
ATOM 758 C CA . VAL A 1 100 ? 6.251 -7.945 -12.182 1.00 78.25 100 VAL A CA 1
ATOM 759 C C . VAL A 1 100 ? 7.357 -7.887 -11.126 1.00 78.25 100 VAL A C 1
ATOM 761 O O . VAL A 1 100 ? 8.075 -6.884 -11.034 1.00 78.25 100 VAL A O 1
ATOM 764 N N . LEU A 1 101 ? 7.473 -8.953 -10.330 1.00 82.38 101 LEU A N 1
ATOM 765 C CA . LEU A 1 101 ? 8.422 -9.066 -9.220 1.00 82.38 101 LEU A CA 1
ATOM 766 C C . LEU A 1 101 ? 9.669 -9.854 -9.634 1.00 82.38 101 LEU A C 1
ATOM 768 O O . LEU A 1 101 ? 9.566 -10.957 -10.172 1.00 82.38 101 LEU A O 1
ATOM 772 N N . GLY A 1 102 ? 10.850 -9.302 -9.351 1.00 83.94 102 GLY A N 1
ATOM 773 C CA . GLY A 1 102 ? 12.117 -10.023 -9.506 1.00 83.94 102 GLY A CA 1
ATOM 774 C C . GLY A 1 102 ? 12.364 -11.039 -8.383 1.00 83.94 102 GLY A C 1
ATOM 775 O O . GLY A 1 102 ? 11.751 -10.972 -7.320 1.00 83.94 102 GLY A O 1
ATOM 776 N N . ALA A 1 103 ? 13.312 -11.961 -8.582 1.00 82.31 103 ALA A N 1
ATOM 777 C CA . ALA A 1 103 ? 13.654 -12.978 -7.578 1.00 82.31 103 ALA A CA 1
ATOM 778 C C . ALA A 1 103 ? 14.147 -12.377 -6.245 1.00 82.31 103 ALA A C 1
ATOM 780 O O . ALA A 1 103 ? 13.800 -12.876 -5.176 1.00 82.31 103 ALA A O 1
ATOM 781 N N . GLU A 1 104 ? 14.919 -11.288 -6.301 1.00 85.12 104 GLU A N 1
ATOM 782 C CA . GLU A 1 104 ? 15.396 -10.577 -5.108 1.00 85.12 104 GLU A CA 1
ATOM 783 C C . GLU A 1 104 ? 14.245 -9.904 -4.344 1.00 85.12 104 GLU A C 1
ATOM 785 O O . GLU A 1 104 ? 14.145 -10.050 -3.127 1.00 85.12 104 GLU A O 1
ATOM 790 N N . GLU A 1 105 ? 13.326 -9.247 -5.060 1.00 84.75 105 GLU A N 1
ATOM 791 C CA . GLU A 1 105 ? 12.131 -8.632 -4.468 1.00 84.75 105 GLU A CA 1
ATOM 792 C C . GLU A 1 105 ? 11.230 -9.694 -3.827 1.00 84.75 105 GLU A C 1
ATOM 794 O O . GLU A 1 105 ? 10.757 -9.516 -2.707 1.00 84.75 105 GLU A O 1
ATOM 799 N N . LEU A 1 106 ? 11.032 -10.834 -4.495 1.00 86.81 106 LEU A N 1
ATOM 800 C CA . LEU A 1 106 ? 10.290 -11.963 -3.935 1.00 86.81 106 LEU A CA 1
ATOM 801 C C . LEU A 1 106 ? 10.930 -12.469 -2.638 1.00 86.81 106 LEU A C 1
ATOM 803 O O . LEU A 1 106 ? 10.220 -12.685 -1.656 1.00 86.81 106 LEU A O 1
ATOM 807 N N . ALA A 1 107 ? 12.257 -12.616 -2.606 1.00 85.25 107 ALA A N 1
ATOM 808 C CA . ALA A 1 107 ? 12.976 -13.034 -1.408 1.00 85.25 107 ALA A CA 1
ATOM 809 C C . ALA A 1 107 ? 12.825 -12.017 -0.264 1.00 85.25 107 ALA A C 1
ATOM 811 O O . ALA A 1 107 ? 12.591 -12.409 0.880 1.00 85.25 107 ALA A O 1
ATOM 812 N N . GLU A 1 108 ? 12.896 -10.713 -0.551 1.00 86.25 108 GLU A N 1
ATOM 813 C CA . GLU A 1 108 ? 12.661 -9.665 0.447 1.00 86.25 108 GLU A CA 1
ATOM 814 C C . GLU A 1 108 ? 11.232 -9.723 1.003 1.00 86.25 108 GLU A C 1
ATOM 816 O O . GLU A 1 108 ? 11.034 -9.713 2.222 1.00 86.25 108 GLU A O 1
ATOM 821 N N . LEU A 1 109 ? 10.242 -9.853 0.117 1.00 86.88 109 LEU A N 1
ATOM 822 C CA . LEU A 1 109 ? 8.830 -9.980 0.475 1.00 86.88 109 LEU A CA 1
ATOM 823 C C . LEU A 1 109 ? 8.549 -11.241 1.291 1.00 86.88 109 LEU A C 1
ATOM 825 O O . LEU A 1 109 ? 7.617 -11.246 2.097 1.00 86.88 109 LEU A O 1
ATOM 829 N N . ALA A 1 110 ? 9.353 -12.289 1.112 1.00 87.31 110 ALA A N 1
ATOM 830 C CA . ALA A 1 110 ? 9.201 -13.547 1.816 1.00 87.31 110 ALA A CA 1
ATOM 831 C C . ALA A 1 110 ? 9.817 -13.554 3.233 1.00 87.31 110 ALA A C 1
ATOM 833 O O . ALA A 1 110 ? 9.429 -14.386 4.054 1.00 87.31 110 ALA A O 1
ATOM 834 N N . ARG A 1 111 ? 10.714 -12.611 3.569 1.00 85.88 111 ARG A N 1
ATOM 835 C CA . ARG A 1 111 ? 11.402 -12.544 4.881 1.00 85.88 111 ARG A CA 1
ATOM 836 C C . ARG A 1 111 ? 10.489 -12.640 6.114 1.00 85.88 111 ARG A C 1
ATOM 838 O O . ARG A 1 111 ? 10.908 -13.244 7.099 1.00 85.88 111 ARG A O 1
ATOM 845 N N . PRO A 1 112 ? 9.271 -12.062 6.131 1.00 84.12 112 PRO A N 1
ATOM 846 C CA . PRO A 1 112 ? 8.395 -12.158 7.297 1.00 84.12 112 PRO A CA 1
ATOM 847 C C . PRO A 1 112 ? 7.788 -13.553 7.520 1.00 84.12 112 PRO A C 1
ATOM 849 O O . PRO A 1 112 ? 7.247 -13.806 8.600 1.00 84.12 112 PRO A O 1
ATOM 852 N N . PHE A 1 113 ? 7.822 -14.451 6.528 1.00 84.94 113 PHE A N 1
ATOM 853 C CA . PHE A 1 113 ? 7.227 -15.782 6.648 1.00 84.94 113 PHE A CA 1
ATOM 854 C C . PHE A 1 113 ? 8.213 -16.762 7.270 1.00 84.94 113 PHE A C 1
ATOM 856 O O . PHE A 1 113 ? 9.348 -16.929 6.824 1.00 84.94 113 PHE A O 1
ATOM 863 N N . LYS A 1 114 ? 7.744 -17.473 8.296 1.00 82.50 114 LYS A N 1
ATOM 864 C CA . LYS A 1 114 ? 8.504 -18.576 8.883 1.00 82.50 114 LYS A CA 1
ATOM 865 C C . LYS A 1 114 ? 8.745 -19.638 7.809 1.00 82.50 114 LYS A C 1
ATOM 867 O O . LYS A 1 114 ? 7.806 -20.024 7.120 1.00 82.50 114 LYS A O 1
ATOM 872 N N . PHE A 1 115 ? 9.985 -20.116 7.719 1.00 86.25 115 PHE A N 1
ATOM 873 C CA . PHE A 1 115 ? 10.419 -21.158 6.779 1.00 86.25 115 PHE A CA 1
ATOM 874 C C . PHE A 1 115 ? 10.393 -20.761 5.295 1.00 86.25 115 PHE A C 1
ATOM 876 O O . PHE A 1 115 ? 10.442 -21.646 4.443 1.00 86.25 115 PHE A O 1
ATOM 883 N N . ALA A 1 116 ? 10.365 -19.463 4.968 1.00 85.88 116 ALA A N 1
ATOM 884 C CA . ALA A 1 116 ? 10.476 -19.002 3.582 1.00 85.88 116 ALA A CA 1
ATOM 885 C C . ALA A 1 116 ? 11.700 -19.598 2.862 1.00 85.88 116 ALA A C 1
ATOM 887 O O . ALA A 1 116 ? 11.582 -20.054 1.729 1.00 85.88 116 ALA A O 1
ATOM 888 N N . ASP A 1 117 ? 12.832 -19.697 3.564 1.00 85.56 117 ASP A N 1
ATOM 889 C CA . ASP A 1 117 ? 14.093 -20.236 3.036 1.00 85.56 117 ASP A CA 1
ATOM 890 C C . ASP A 1 117 ? 14.050 -21.746 2.730 1.00 85.56 117 ASP A C 1
ATOM 892 O O . ASP A 1 117 ? 14.954 -22.278 2.091 1.00 85.56 117 ASP A O 1
ATOM 896 N N . MET A 1 118 ? 13.014 -22.459 3.189 1.00 88.31 118 MET A N 1
ATOM 897 C CA . MET A 1 118 ? 12.827 -23.892 2.924 1.00 88.31 118 MET A CA 1
ATOM 898 C C . MET A 1 118 ? 11.980 -24.160 1.675 1.00 88.31 118 MET A C 1
ATOM 900 O O . MET A 1 118 ? 11.814 -25.317 1.284 1.00 88.31 118 MET A O 1
ATOM 904 N N . LEU A 1 119 ? 11.408 -23.121 1.062 1.00 86.44 119 LEU A N 1
ATOM 905 C CA . LEU A 1 119 ? 10.593 -23.265 -0.137 1.00 86.44 119 LEU A CA 1
ATOM 906 C C . LEU A 1 119 ? 11.470 -23.203 -1.396 1.00 86.44 119 LEU A C 1
ATOM 908 O O . LEU A 1 119 ? 12.357 -22.354 -1.486 1.00 86.44 119 LEU A O 1
ATOM 912 N N . PRO A 1 120 ? 11.198 -24.041 -2.416 1.00 88.62 120 PRO A N 1
ATOM 913 C CA . PRO A 1 120 ? 11.784 -23.830 -3.733 1.00 88.62 120 PRO A CA 1
ATOM 914 C C . PRO A 1 120 ? 11.307 -22.480 -4.306 1.00 88.62 120 PRO A C 1
ATOM 916 O O . PRO A 1 120 ? 10.219 -22.021 -3.935 1.00 88.62 120 PRO A O 1
ATOM 919 N N . PRO A 1 121 ? 12.051 -21.860 -5.243 1.00 84.88 121 PRO A N 1
ATOM 920 C CA . PRO A 1 121 ? 11.730 -20.535 -5.789 1.00 84.88 121 PRO A CA 1
AT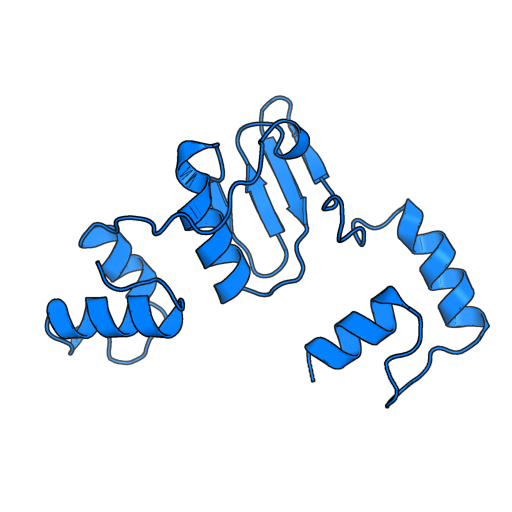OM 921 C C . PRO A 1 121 ? 10.273 -20.379 -6.260 1.00 84.88 121 PRO A C 1
ATOM 923 O O . PRO A 1 121 ? 9.609 -19.400 -5.920 1.00 84.88 121 PRO A O 1
ATOM 926 N N . ASP A 1 122 ? 9.726 -21.390 -6.940 1.00 86.69 122 ASP A N 1
ATOM 927 C CA . ASP A 1 122 ? 8.333 -21.392 -7.413 1.00 86.69 122 ASP A CA 1
ATOM 928 C C . ASP A 1 122 ? 7.308 -21.471 -6.269 1.00 86.69 122 ASP A C 1
ATOM 930 O O . ASP A 1 122 ? 6.184 -20.973 -6.368 1.00 86.69 122 ASP A O 1
ATOM 934 N N . GLY A 1 123 ? 7.668 -22.128 -5.164 1.00 86.62 123 GLY A N 1
ATOM 935 C CA . GLY A 1 123 ? 6.859 -22.168 -3.946 1.00 86.62 123 GLY A CA 1
ATOM 936 C C . GLY A 1 123 ? 6.830 -20.811 -3.247 1.00 86.62 123 GLY A C 1
ATOM 937 O O . GLY A 1 123 ? 5.765 -20.358 -2.829 1.00 86.62 123 GLY A O 1
ATOM 938 N N . LEU A 1 124 ? 7.983 -20.142 -3.186 1.00 86.62 124 LEU A N 1
ATOM 939 C CA . LEU A 1 124 ? 8.130 -18.812 -2.603 1.00 86.62 124 LEU A CA 1
ATOM 940 C C . LEU A 1 124 ? 7.361 -17.759 -3.415 1.00 86.62 124 LEU A C 1
ATOM 942 O O . LEU A 1 124 ? 6.594 -16.988 -2.839 1.00 86.62 124 LEU A O 1
ATOM 946 N N . SER A 1 125 ? 7.480 -17.793 -4.746 1.00 86.88 125 SER A N 1
ATOM 947 C CA . SER A 1 125 ? 6.729 -16.913 -5.651 1.00 86.88 125 SER A CA 1
ATOM 948 C C . SER A 1 125 ? 5.216 -17.060 -5.461 1.00 86.88 125 SER A C 1
ATOM 950 O O . SER A 1 125 ? 4.528 -16.086 -5.148 1.00 86.88 125 SER A O 1
ATOM 952 N N . ARG A 1 126 ? 4.692 -18.294 -5.522 1.00 87.88 126 ARG A N 1
ATOM 953 C CA . ARG A 1 126 ? 3.258 -18.559 -5.314 1.00 87.88 126 ARG A CA 1
ATOM 954 C C . ARG A 1 126 ? 2.768 -18.111 -3.942 1.00 87.88 126 ARG A C 1
ATOM 956 O O . ARG A 1 126 ? 1.670 -17.571 -3.844 1.00 87.88 126 ARG A O 1
ATOM 963 N N . MET A 1 127 ? 3.565 -18.313 -2.893 1.00 89.44 127 MET A N 1
ATOM 964 C CA . MET A 1 127 ? 3.223 -17.862 -1.544 1.00 89.44 127 MET A CA 1
ATOM 965 C C . M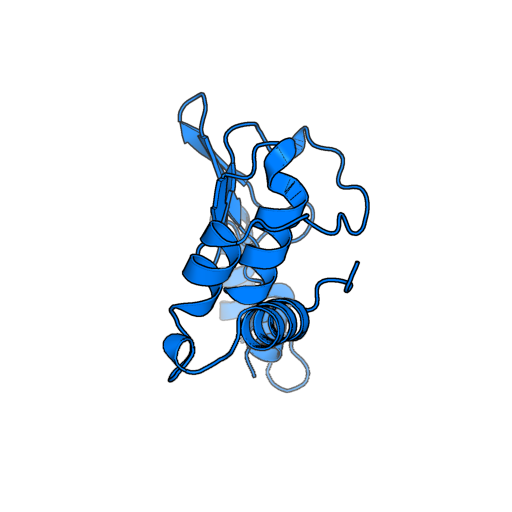ET A 1 127 ? 3.071 -16.337 -1.486 1.00 89.44 127 MET A C 1
ATOM 967 O O . MET A 1 127 ? 2.070 -15.847 -0.964 1.00 89.44 127 MET A O 1
ATOM 971 N N . VAL A 1 128 ? 4.036 -15.590 -2.030 1.00 88.38 128 VAL A N 1
ATOM 972 C CA . VAL A 1 128 ? 4.010 -14.119 -2.030 1.00 88.38 128 VAL A CA 1
ATOM 973 C C . VAL A 1 128 ? 2.842 -13.594 -2.864 1.00 88.38 128 VAL A C 1
ATOM 975 O O . VAL A 1 128 ? 2.083 -12.758 -2.372 1.00 88.38 128 VAL A O 1
ATOM 978 N N . VAL A 1 129 ? 2.644 -14.124 -4.075 1.00 86.25 129 VAL A N 1
ATOM 979 C CA . VAL A 1 129 ? 1.540 -13.749 -4.976 1.00 86.25 129 VAL A CA 1
ATOM 980 C C . VAL A 1 129 ? 0.186 -14.001 -4.312 1.00 86.25 129 VAL A C 1
ATOM 982 O O . VAL A 1 129 ? -0.633 -13.087 -4.225 1.00 86.25 129 VAL A O 1
ATOM 985 N N . ALA A 1 130 ? -0.028 -15.196 -3.752 1.00 86.25 130 ALA A N 1
ATOM 986 C CA . ALA A 1 130 ? -1.278 -15.543 -3.081 1.00 86.25 130 ALA A CA 1
ATOM 987 C C . ALA A 1 130 ? -1.533 -14.665 -1.849 1.00 86.25 130 ALA A C 1
ATOM 989 O O . ALA A 1 130 ? -2.648 -14.192 -1.632 1.00 86.25 130 ALA A O 1
ATOM 990 N N . ARG A 1 131 ? -0.497 -14.410 -1.043 1.00 85.38 131 ARG A N 1
ATOM 991 C CA . ARG A 1 131 ? -0.624 -13.596 0.168 1.00 85.38 131 ARG A CA 1
ATOM 992 C C . ARG A 1 131 ? -0.948 -12.145 -0.151 1.00 85.38 131 ARG A C 1
ATOM 994 O O . ARG A 1 131 ? -1.800 -11.548 0.506 1.00 85.38 131 ARG A O 1
ATOM 1001 N N . LEU A 1 132 ? -0.251 -11.588 -1.135 1.00 83.50 132 LEU A N 1
ATOM 1002 C CA . LEU A 1 132 ? -0.467 -10.227 -1.587 1.00 83.50 132 LEU A CA 1
ATOM 1003 C C . LEU A 1 132 ? -1.659 -10.121 -2.526 1.00 83.50 132 LEU A C 1
ATOM 1005 O O . LEU A 1 132 ? -1.968 -8.999 -2.888 1.00 83.50 132 LEU A O 1
ATOM 1009 N N . GLY A 1 133 ? -2.366 -11.204 -2.865 1.00 79.25 133 GLY A N 1
ATOM 1010 C CA . GLY A 1 133 ? -3.510 -11.191 -3.784 1.00 79.25 133 GLY A CA 1
ATOM 1011 C C . GLY A 1 133 ? -3.188 -10.516 -5.116 1.00 79.25 133 GLY A C 1
ATOM 1012 O O . GLY A 1 133 ? -4.007 -9.744 -5.603 1.00 79.25 133 GLY A O 1
ATOM 1013 N N . LEU A 1 134 ? -1.970 -10.732 -5.615 1.00 77.19 134 LEU A N 1
ATOM 1014 C CA . LEU A 1 134 ? -1.546 -10.317 -6.951 1.00 77.19 134 LEU A CA 1
ATOM 1015 C C . LEU A 1 134 ? -2.055 -11.357 -7.952 1.00 77.19 134 LEU A C 1
ATOM 1017 O O . LEU A 1 134 ? -2.188 -12.532 -7.589 1.00 77.19 134 LEU A O 1
ATOM 1021 N N . SER A 1 135 ? -2.335 -10.964 -9.191 1.00 64.56 135 SER A N 1
ATOM 1022 C CA . SER A 1 135 ? -2.649 -11.948 -10.224 1.00 64.56 135 SER A CA 1
ATOM 1023 C C . SER A 1 135 ? -1.379 -12.723 -10.579 1.00 64.56 135 SER A C 1
ATOM 1025 O O . SER A 1 135 ? -0.290 -12.153 -10.686 1.00 64.56 135 SER A O 1
ATOM 1027 N N . SER A 1 136 ? -1.486 -14.044 -10.721 1.00 53.91 136 SER A N 1
ATOM 1028 C CA . SER A 1 136 ? -0.379 -14.844 -11.241 1.00 53.91 136 SER A CA 1
ATOM 1029 C C . SER A 1 136 ? -0.265 -14.583 -12.741 1.00 53.91 136 SER A C 1
ATOM 1031 O O . SER A 1 136 ? -1.187 -14.940 -13.476 1.00 53.91 136 SER A O 1
ATOM 1033 N N . ALA A 1 137 ? 0.830 -13.953 -13.167 1.00 50.12 137 ALA A N 1
ATOM 1034 C CA . ALA A 1 137 ? 1.199 -13.871 -14.578 1.00 50.12 137 ALA A CA 1
ATOM 1035 C C . ALA A 1 137 ? 1.467 -15.265 -15.170 1.00 50.12 137 ALA A C 1
ATOM 1037 O O . ALA A 1 137 ? 1.987 -16.130 -14.424 1.00 50.12 137 ALA A O 1
#